Protein AF-A0A355SG54-F1 (afdb_monomer)

Solvent-accessible surface area (backbone atoms only — not comparable to full-atom values): 4962 Å² total; per-residue (Å²): 90,79,48,77,36,74,48,70,67,55,48,52,52,52,49,52,50,33,51,77,68,45,27,48,70,47,80,47,80,5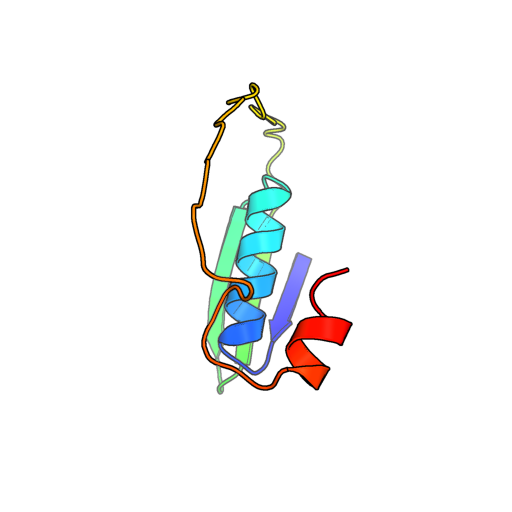4,97,77,29,39,40,34,43,41,44,85,50,96,53,91,71,84,77,75,68,80,73,85,73,83,79,86,80,89,67,68,104,53,86,77,94,72,63,66,68,60,48,63,67,65,73,113

Nearest PDB structures (foldseek):
  3pg9-assembly1_F  TM=8.451E-01  e=1.042E-01  Thermotoga maritima
  1vr6-assembly1_C  TM=7.826E-01  e=8.002E-02  Thermotoga maritima
  4grs-assembly1_B  TM=6.197E-01  e=1.270E-01  Thermotoga maritima MSB8
  1vr6-assembly1_D  TM=6.761E-01  e=2.015E-01  Thermotoga maritima
  8shm-assembly1_A  TM=8.988E-01  e=1.457E+00  synthetic construct

Structure (mmCIF, N/CA/C/O backbone):
data_AF-A0A355SG54-F1
#
_entry.id   AF-A0A355SG54-F1
#
loop_
_atom_site.group_PDB
_atom_site.id
_atom_site.type_symbol
_atom_site.label_atom_id
_atom_site.label_alt_id
_atom_site.label_comp_id
_atom_site.label_asym_id
_atom_site.label_entity_id
_atom_site.label_seq_id
_atom_site.pdbx_PDB_ins_code
_atom_site.Cartn_x
_atom_site.Cartn_y
_atom_site.Cartn_z
_atom_site.occupancy
_atom_site.B_iso_or_equiv
_atom_site.auth_seq_id
_atom_site.auth_comp_id
_atom_site.auth_asym_id
_atom_site.auth_atom_id
_atom_site.pdbx_PDB_model_num
ATOM 1 N N . VAL A 1 1 ? -20.006 2.900 0.124 1.00 85.19 1 VAL A N 1
ATOM 2 C CA . VAL A 1 1 ? -19.712 3.141 -1.312 1.00 85.19 1 VAL A CA 1
ATOM 3 C C . VAL A 1 1 ? -19.147 1.859 -1.885 1.00 85.19 1 VAL A C 1
ATOM 5 O O . VAL A 1 1 ? -18.395 1.206 -1.174 1.00 85.19 1 VAL A O 1
ATOM 8 N N . VAL A 1 2 ? -19.530 1.479 -3.104 1.00 87.50 2 VAL A N 1
ATOM 9 C CA . VAL A 1 2 ? -18.969 0.308 -3.794 1.00 87.50 2 VAL A CA 1
ATOM 10 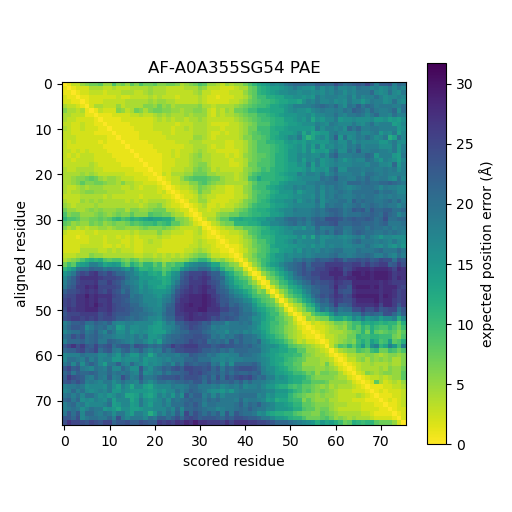C C .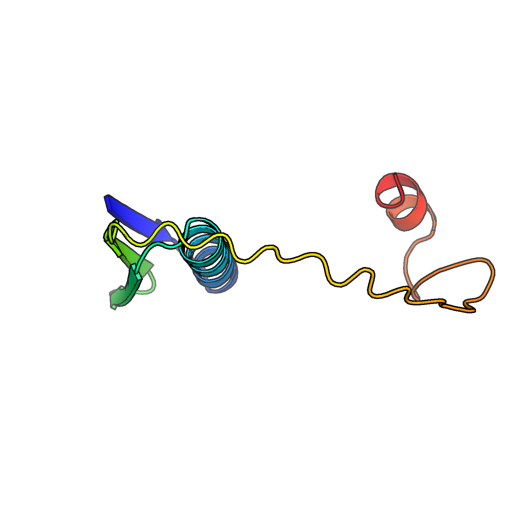 VAL A 1 2 ? -18.211 0.801 -5.021 1.00 87.50 2 VAL A C 1
ATOM 12 O O . VAL A 1 2 ? -18.786 1.513 -5.840 1.00 87.50 2 VAL A O 1
ATOM 15 N N . THR A 1 3 ? -16.937 0.440 -5.121 1.00 88.31 3 THR A N 1
ATOM 16 C CA . THR A 1 3 ? -16.047 0.801 -6.231 1.00 88.31 3 THR A CA 1
ATOM 17 C C . THR A 1 3 ? -15.605 -0.473 -6.934 1.00 88.31 3 THR A C 1
ATOM 19 O O . THR A 1 3 ? -15.278 -1.452 -6.267 1.00 88.31 3 THR A O 1
ATOM 22 N N . ILE A 1 4 ? -15.588 -0.471 -8.265 1.00 90.00 4 ILE A N 1
ATOM 23 C CA . ILE A 1 4 ? -15.188 -1.633 -9.064 1.00 90.00 4 ILE A CA 1
ATOM 24 C C . ILE A 1 4 ? -13.908 -1.285 -9.813 1.00 90.00 4 ILE A C 1
ATOM 26 O O . ILE A 1 4 ? -13.833 -0.222 -10.426 1.00 90.00 4 ILE A O 1
ATOM 30 N N . VAL A 1 5 ? -12.915 -2.168 -9.751 1.00 89.31 5 VAL A N 1
ATOM 31 C CA . VAL A 1 5 ? -11.636 -2.006 -10.452 1.00 89.31 5 VAL A CA 1
ATOM 32 C C . VAL A 1 5 ? -11.239 -3.288 -11.181 1.00 89.31 5 VAL A C 1
ATOM 34 O O . VAL A 1 5 ? -11.664 -4.382 -10.812 1.00 89.31 5 VAL A O 1
ATOM 37 N N . ASP A 1 6 ? -10.439 -3.149 -12.230 1.00 89.06 6 ASP A N 1
ATOM 38 C CA . ASP A 1 6 ? -10.092 -4.195 -13.200 1.00 89.06 6 ASP A CA 1
ATOM 39 C C . ASP A 1 6 ? -8.701 -4.811 -12.993 1.00 89.06 6 ASP A C 1
ATOM 41 O O . ASP A 1 6 ? -8.380 -5.835 -13.596 1.00 89.06 6 ASP A O 1
ATOM 45 N N . ASN A 1 7 ? -7.877 -4.237 -12.115 1.00 88.69 7 ASN A N 1
ATOM 46 C CA . ASN A 1 7 ? -6.539 -4.738 -11.832 1.00 88.69 7 ASN A CA 1
ATOM 47 C C . ASN A 1 7 ? -6.172 -4.692 -10.339 1.00 88.69 7 ASN A C 1
ATOM 49 O O . ASN A 1 7 ? -6.766 -3.991 -9.515 1.00 88.69 7 ASN A O 1
ATOM 53 N N . GLU A 1 8 ? -5.145 -5.466 -9.984 1.00 87.50 8 GLU A N 1
ATOM 54 C CA . GLU A 1 8 ? -4.666 -5.563 -8.601 1.00 87.50 8 GLU A CA 1
ATOM 55 C C . GLU A 1 8 ? -4.040 -4.258 -8.103 1.00 87.50 8 GLU A C 1
ATOM 57 O O . GLU A 1 8 ? -4.200 -3.910 -6.933 1.00 87.50 8 GLU A O 1
ATOM 62 N N . VAL A 1 9 ? -3.402 -3.494 -8.995 1.00 90.12 9 VAL A N 1
ATOM 63 C CA . VAL A 1 9 ? -2.788 -2.203 -8.655 1.00 90.12 9 VAL A CA 1
ATOM 64 C C . VAL A 1 9 ? -3.852 -1.191 -8.228 1.00 90.12 9 VAL A C 1
ATOM 66 O O . VAL A 1 9 ? -3.707 -0.545 -7.190 1.00 90.12 9 VAL A O 1
ATOM 69 N N . ALA A 1 10 ? -4.961 -1.074 -8.966 1.00 87.56 10 ALA A N 1
ATOM 70 C CA . ALA A 1 10 ? -6.048 -0.189 -8.561 1.00 87.56 10 ALA A CA 1
ATOM 71 C C . ALA A 1 10 ? -6.719 -0.677 -7.274 1.00 87.56 10 ALA A C 1
ATOM 73 O O . ALA A 1 10 ? -7.064 0.152 -6.431 1.00 87.56 10 ALA A O 1
ATOM 74 N N . LYS A 1 11 ? -6.840 -1.998 -7.068 1.00 88.56 11 LYS A N 1
ATOM 75 C CA . LYS A 1 11 ? -7.347 -2.556 -5.805 1.00 88.56 11 LYS A CA 1
ATOM 76 C C . LYS A 1 11 ? -6.519 -2.063 -4.622 1.00 88.56 11 LYS A C 1
ATOM 78 O O . LYS A 1 11 ? -7.081 -1.563 -3.650 1.00 88.56 11 LYS A O 1
ATOM 83 N N . GLU A 1 12 ? -5.197 -2.165 -4.704 1.00 89.19 12 GLU A N 1
ATOM 84 C CA . GLU A 1 12 ? -4.314 -1.688 -3.638 1.00 89.19 12 GLU A CA 1
ATOM 85 C C . GLU A 1 12 ? -4.381 -0.174 -3.438 1.00 89.19 12 GLU A C 1
ATOM 87 O O . GLU A 1 12 ? -4.422 0.287 -2.297 1.00 89.19 12 GLU A O 1
ATOM 92 N N . ASN A 1 13 ? -4.449 0.603 -4.520 1.00 90.25 13 ASN A N 1
ATOM 93 C CA . ASN A 1 13 ? -4.552 2.059 -4.429 1.00 90.25 13 ASN A CA 1
ATOM 94 C C . ASN A 1 13 ? -5.846 2.500 -3.729 1.00 90.25 13 ASN A C 1
ATOM 96 O O . ASN A 1 13 ? -5.814 3.368 -2.854 1.00 90.25 13 ASN A O 1
ATOM 100 N N . VAL A 1 14 ? -6.978 1.875 -4.063 1.00 88.94 14 VAL A N 1
ATOM 101 C CA . VAL A 1 14 ? -8.277 2.181 -3.443 1.00 88.94 14 VAL A CA 1
ATOM 102 C C . VAL A 1 14 ? -8.312 1.736 -1.977 1.00 88.94 14 VAL A C 1
ATOM 104 O O . VAL A 1 14 ? -8.859 2.451 -1.138 1.00 88.94 14 VAL A O 1
ATOM 107 N N . LEU A 1 15 ? -7.692 0.602 -1.638 1.00 87.44 15 LEU A N 1
ATOM 108 C CA . LEU A 1 15 ? -7.555 0.155 -0.247 1.00 87.44 15 LEU A CA 1
ATOM 109 C C . LEU A 1 15 ? -6.723 1.129 0.594 1.00 87.44 15 LEU A C 1
ATOM 111 O O . LEU A 1 15 ? -7.154 1.511 1.682 1.00 87.44 15 LEU A O 1
ATOM 115 N N . LYS A 1 16 ? -5.571 1.577 0.077 1.00 88.31 16 LYS A N 1
ATOM 116 C CA . LYS A 1 16 ? -4.716 2.575 0.744 1.00 88.31 16 LYS A CA 1
ATOM 117 C C . LYS A 1 16 ? -5.460 3.889 0.974 1.00 88.31 16 LYS A C 1
ATOM 119 O O . LYS A 1 16 ? -5.357 4.459 2.056 1.00 88.31 16 LYS A O 1
ATOM 124 N N . LEU A 1 17 ? -6.250 4.340 -0.005 1.00 87.19 17 LEU A N 1
ATOM 125 C CA . LEU A 1 17 ? -7.111 5.516 0.145 1.00 87.19 17 LEU A CA 1
ATOM 126 C C . LEU A 1 17 ? -8.172 5.308 1.235 1.00 87.19 17 LEU A C 1
ATOM 128 O O . LEU A 1 17 ? -8.364 6.167 2.088 1.00 87.19 17 LEU A O 1
ATOM 132 N N . ALA A 1 18 ? -8.858 4.164 1.243 1.00 86.12 18 ALA A N 1
ATOM 133 C CA . ALA A 1 18 ? -9.860 3.882 2.268 1.00 86.12 18 ALA A CA 1
ATOM 134 C C . ALA A 1 18 ? -9.244 3.870 3.680 1.00 86.12 18 ALA A C 1
ATOM 136 O O . ALA A 1 18 ? -9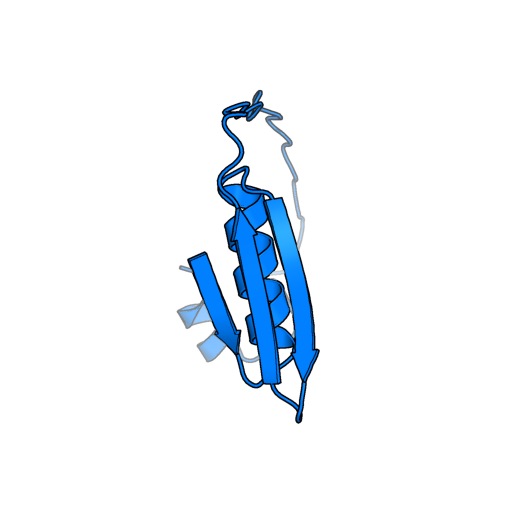.837 4.426 4.605 1.00 86.12 18 ALA A O 1
ATOM 137 N N . GLN A 1 19 ? -8.044 3.298 3.828 1.00 84.81 19 GLN A N 1
ATOM 138 C CA . GLN A 1 19 ? -7.286 3.291 5.081 1.00 84.81 19 GLN A CA 1
ATOM 139 C C . GLN A 1 19 ? -6.843 4.695 5.509 1.00 84.81 19 GLN A C 1
ATOM 141 O O . GLN A 1 19 ? -7.037 5.049 6.671 1.00 84.81 19 GLN A O 1
ATOM 146 N N . SER A 1 20 ? -6.310 5.516 4.595 1.00 80.88 20 SER A N 1
ATOM 147 C CA . SER A 1 20 ? -5.891 6.892 4.912 1.00 80.88 20 SER A CA 1
ATOM 148 C C . SER A 1 20 ? -7.067 7.791 5.300 1.00 80.88 20 SER A C 1
ATOM 150 O O . SER A 1 20 ? -6.909 8.726 6.079 1.00 80.88 20 SER A O 1
ATOM 152 N N . MET A 1 21 ? -8.269 7.475 4.814 1.00 81.06 21 MET A N 1
ATOM 153 C CA . MET A 1 21 ? -9.517 8.130 5.208 1.00 81.06 21 MET A CA 1
ATOM 154 C C . MET A 1 21 ? -10.137 7.549 6.494 1.00 81.06 21 MET A C 1
ATOM 156 O O . MET A 1 21 ? -11.249 7.939 6.857 1.00 81.06 21 MET A O 1
ATOM 160 N N . GLY A 1 22 ? -9.481 6.591 7.163 1.00 78.00 22 GLY A N 1
ATOM 161 C CA . GLY A 1 22 ? -9.992 5.938 8.376 1.00 78.00 22 GLY A CA 1
ATOM 162 C C . GLY A 1 22 ? -11.256 5.098 8.149 1.00 78.00 22 GLY A C 1
ATOM 163 O O . GLY A 1 22 ? -12.028 4.849 9.077 1.00 78.00 22 GLY A O 1
ATOM 164 N N . CYS A 1 23 ? -11.519 4.687 6.909 1.00 82.75 23 CYS A N 1
ATOM 165 C CA . CYS A 1 23 ? -12.701 3.918 6.540 1.00 82.75 23 CYS A CA 1
ATOM 166 C C . CYS A 1 23 ? -12.400 2.414 6.538 1.00 82.75 23 CYS A C 1
ATOM 168 O O . CYS A 1 23 ? -11.309 1.974 6.177 1.00 82.75 23 CYS A O 1
ATOM 170 N N . LYS A 1 24 ? -13.399 1.596 6.888 1.00 83.25 24 LYS A N 1
ATOM 171 C CA . LYS A 1 24 ? -13.304 0.143 6.706 1.00 83.25 24 LYS A CA 1
ATOM 172 C C . LYS A 1 24 ? -13.561 -0.181 5.240 1.00 83.25 24 LYS A C 1
ATOM 174 O O . LYS A 1 24 ? -14.492 0.363 4.649 1.00 83.25 24 LYS A O 1
ATOM 179 N N . SER A 1 25 ? -12.756 -1.060 4.660 1.00 85.69 25 SER A N 1
ATOM 180 C CA . SER A 1 25 ? -12.930 -1.537 3.289 1.00 85.69 25 SER A CA 1
ATOM 181 C C . SER A 1 25 ? -12.936 -3.060 3.261 1.00 85.69 25 SER A C 1
ATOM 183 O O . SER A 1 25 ? -12.190 -3.695 4.001 1.00 85.69 25 SER A O 1
ATOM 185 N N . ASP A 1 26 ? -13.807 -3.623 2.431 1.00 87.00 26 ASP A N 1
ATOM 186 C CA . ASP A 1 26 ? -13.927 -5.057 2.173 1.00 87.00 26 ASP A CA 1
ATOM 187 C C . ASP A 1 26 ? -13.807 -5.313 0.667 1.00 87.00 26 ASP A C 1
ATOM 189 O O . ASP A 1 26 ? -14.255 -4.480 -0.127 1.00 87.00 26 ASP A O 1
ATOM 193 N N . VAL A 1 27 ? -13.179 -6.420 0.263 1.00 86.38 27 VAL A N 1
ATOM 194 C CA . VAL A 1 27 ? -12.899 -6.714 -1.152 1.00 86.38 27 VAL A CA 1
ATOM 195 C C . VAL A 1 27 ? -13.458 -8.072 -1.546 1.00 86.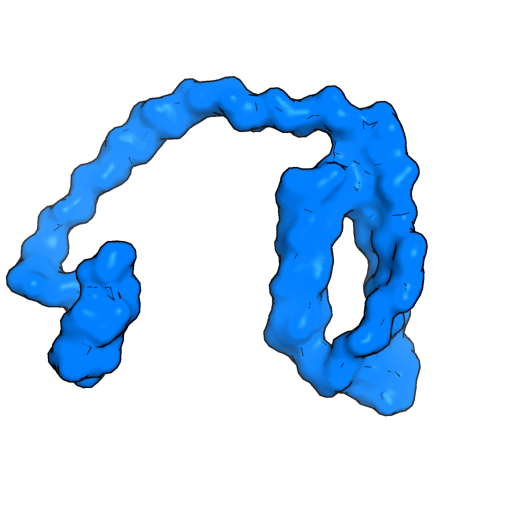38 27 VAL A C 1
ATOM 197 O O . VAL A 1 27 ? -13.023 -9.102 -1.040 1.00 86.38 27 VAL A O 1
ATOM 200 N N . GLY A 1 28 ? -14.346 -8.073 -2.536 1.00 85.81 28 GLY A N 1
ATOM 201 C CA . GLY A 1 28 ? -14.792 -9.268 -3.245 1.00 85.81 28 GLY A CA 1
ATOM 202 C C . GLY A 1 28 ? -14.182 -9.336 -4.644 1.00 85.81 28 GLY A C 1
ATOM 203 O O . GLY A 1 28 ? -14.137 -8.334 -5.353 1.00 85.81 28 GLY A O 1
ATOM 204 N N . LYS A 1 29 ? -13.731 -10.517 -5.075 1.00 84.06 29 LYS A N 1
ATOM 205 C CA . LYS A 1 29 ? -13.301 -10.761 -6.462 1.00 84.06 29 LYS A CA 1
ATOM 206 C C . LYS A 1 29 ? -14.391 -11.537 -7.194 1.00 84.06 29 LYS A C 1
ATOM 208 O O . LYS A 1 29 ? -14.800 -12.596 -6.721 1.00 84.06 29 LYS A O 1
ATOM 213 N N . LYS A 1 30 ? -14.850 -11.031 -8.339 1.00 81.94 30 LYS A N 1
ATOM 214 C CA . LYS A 1 30 ? -15.847 -11.706 -9.181 1.00 81.94 30 LYS A CA 1
ATOM 215 C C . LYS A 1 30 ? -15.569 -11.413 -10.653 1.00 81.94 30 LYS A C 1
ATOM 217 O O . LYS A 1 30 ? -15.362 -10.259 -11.002 1.00 81.94 30 LYS A O 1
ATOM 222 N N . ASP A 1 31 ? -15.511 -12.457 -11.483 1.00 75.50 31 ASP A N 1
A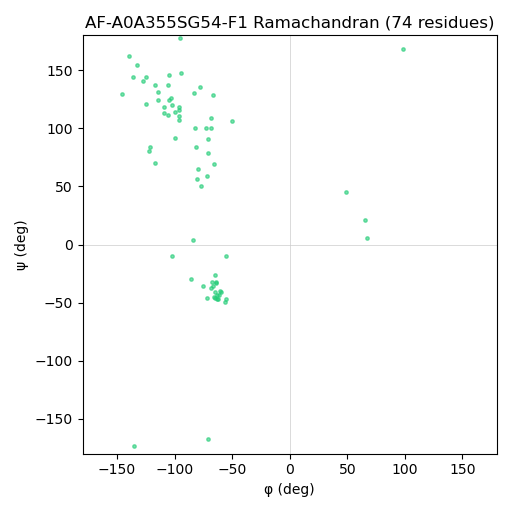TOM 223 C CA . ASP A 1 31 ? -15.307 -12.359 -12.941 1.00 75.50 31 ASP A CA 1
ATOM 224 C C . ASP A 1 31 ? -14.132 -11.453 -13.355 1.00 75.50 31 ASP A C 1
ATOM 226 O O . ASP A 1 31 ? -14.236 -10.622 -14.251 1.00 75.50 31 ASP A O 1
ATOM 230 N N . ASN A 1 32 ? -12.992 -11.606 -12.673 1.00 79.88 32 ASN A N 1
ATOM 231 C CA . ASN A 1 32 ? -11.774 -10.815 -12.894 1.00 79.88 32 ASN A CA 1
ATOM 232 C C . ASN A 1 32 ? -11.861 -9.319 -12.521 1.00 79.88 32 ASN A C 1
ATOM 234 O O . ASN A 1 32 ? -10.890 -8.593 -12.713 1.00 79.88 32 ASN A O 1
ATOM 238 N N . LEU A 1 33 ? -12.970 -8.882 -11.923 1.00 83.88 33 LEU A N 1
ATOM 239 C CA . LEU A 1 33 ? -13.164 -7.545 -11.366 1.00 83.88 33 LEU A CA 1
ATOM 240 C C . LEU A 1 33 ? -13.092 -7.590 -9.832 1.00 83.88 33 LEU A C 1
ATOM 242 O O . LEU A 1 33 ? -13.513 -8.556 -9.183 1.00 83.88 33 LEU A O 1
ATOM 246 N N . PHE A 1 34 ? -12.562 -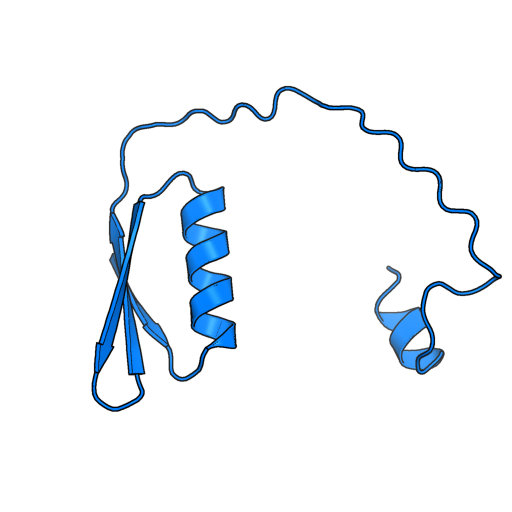6.525 -9.239 1.00 86.75 34 PHE A N 1
ATOM 247 C CA . PHE A 1 34 ? -12.494 -6.333 -7.794 1.00 86.75 34 PHE A CA 1
ATOM 248 C C . PHE A 1 34 ? -13.579 -5.357 -7.353 1.00 86.75 34 PHE A C 1
ATOM 250 O O . PHE A 1 34 ? -13.592 -4.198 -7.760 1.00 86.75 34 PHE A O 1
ATOM 257 N N . TYR A 1 35 ? -14.464 -5.825 -6.484 1.00 89.19 35 TYR A N 1
ATOM 258 C CA . TYR A 1 35 ? -15.535 -5.061 -5.865 1.00 89.19 35 TYR A CA 1
ATOM 259 C C . TYR A 1 35 ? -15.092 -4.647 -4.470 1.00 89.19 35 TYR A C 1
ATOM 261 O O . TYR A 1 35 ? -14.908 -5.489 -3.595 1.00 89.19 35 TYR A O 1
ATOM 269 N N . ILE A 1 36 ? -14.925 -3.349 -4.258 1.00 89.00 36 ILE A N 1
ATOM 270 C CA . ILE A 1 36 ? -14.432 -2.786 -3.006 1.00 89.00 36 ILE A CA 1
ATOM 271 C C . ILE A 1 36 ? -15.586 -2.067 -2.321 1.00 89.00 36 ILE A C 1
ATOM 273 O O . ILE A 1 36 ? -16.071 -1.043 -2.805 1.00 89.00 36 ILE A O 1
ATOM 277 N N . THR A 1 37 ? -16.022 -2.593 -1.182 1.00 88.62 37 THR A N 1
ATOM 278 C CA . THR A 1 37 ? -17.074 -1.995 -0.360 1.00 88.62 37 THR A CA 1
ATOM 279 C C . THR A 1 37 ? -16.434 -1.168 0.743 1.00 88.62 37 THR A C 1
ATOM 281 O O . THR A 1 37 ? -15.884 -1.700 1.702 1.00 88.62 37 THR A O 1
ATOM 284 N N . ILE A 1 38 ? -16.516 0.154 0.620 1.00 89.00 38 ILE A N 1
ATOM 285 C CA . ILE A 1 38 ? -15.999 1.102 1.608 1.00 89.00 38 ILE A CA 1
ATOM 286 C C . ILE A 1 38 ? -17.142 1.532 2.525 1.00 89.00 38 ILE A C 1
ATOM 288 O O . ILE A 1 38 ? -18.125 2.148 2.087 1.00 89.00 38 ILE A O 1
ATOM 292 N N . THR A 1 39 ? -16.985 1.234 3.810 1.00 85.50 39 THR A N 1
ATOM 293 C CA . THR A 1 39 ? -17.897 1.606 4.889 1.00 85.50 39 THR A CA 1
ATOM 294 C C . THR A 1 39 ? -17.239 2.668 5.762 1.00 85.50 39 THR A C 1
ATOM 296 O O . THR A 1 39 ? -16.200 2.441 6.389 1.00 85.50 39 THR A O 1
ATOM 299 N N . LYS A 1 40 ? -17.861 3.849 5.819 1.00 77.75 40 LYS A N 1
ATOM 300 C CA . LYS A 1 40 ? -17.403 4.954 6.662 1.00 77.75 40 LYS A CA 1
ATOM 301 C C . LYS A 1 40 ? -17.716 4.624 8.122 1.00 77.75 40 LYS A C 1
ATOM 303 O O . LYS A 1 40 ? -18.850 4.761 8.565 1.00 77.75 40 LYS A O 1
ATOM 308 N N . SER A 1 41 ? -16.712 4.160 8.855 1.00 64.12 41 SER A N 1
ATOM 309 C CA . SER A 1 41 ? -16.778 4.016 10.309 1.00 64.12 41 SER A CA 1
ATOM 310 C C . SER A 1 41 ? -16.455 5.376 10.928 1.00 64.12 41 SER A C 1
ATOM 312 O O . SER A 1 41 ? -15.463 5.990 10.545 1.00 64.12 41 SER A O 1
ATOM 314 N N . GLN A 1 42 ? -17.270 5.877 11.860 1.00 57.09 42 GLN A N 1
ATOM 315 C CA . GLN A 1 42 ? -17.012 7.129 12.591 1.00 57.09 42 GLN A CA 1
ATOM 316 C C . GLN A 1 42 ? -15.868 6.974 13.610 1.00 57.09 42 GLN A C 1
ATOM 318 O O . GLN A 1 42 ? -16.050 7.180 14.806 1.00 57.09 42 GLN A O 1
ATOM 323 N N . VAL A 1 43 ? -14.669 6.611 13.166 1.00 54.41 43 VAL A N 1
ATOM 324 C CA . VAL A 1 43 ? -13.482 6.700 14.020 1.00 54.41 43 VAL A CA 1
ATOM 325 C C . VAL A 1 43 ? -12.484 7.596 13.317 1.00 54.41 43 VAL A C 1
ATOM 327 O O . VAL A 1 43 ? -11.555 7.152 12.654 1.00 54.41 43 VAL A O 1
ATOM 330 N N . ILE A 1 44 ? -12.723 8.899 13.460 1.00 55.66 44 ILE A N 1
ATOM 331 C CA . ILE A 1 44 ? -11.699 9.910 13.236 1.00 55.66 44 ILE A CA 1
ATOM 332 C C . ILE A 1 44 ? -10.723 9.762 14.405 1.00 55.66 44 ILE A C 1
ATOM 334 O O . ILE A 1 44 ? -10.919 10.338 15.471 1.00 55.66 44 ILE A O 1
ATOM 338 N N . LYS A 1 45 ? -9.695 8.940 14.223 1.00 50.19 45 LYS A N 1
ATOM 339 C CA . LYS A 1 45 ? -8.441 9.084 14.959 1.00 50.19 45 LYS A CA 1
ATOM 340 C C . LYS A 1 45 ? -7.341 9.262 13.932 1.00 50.19 45 LYS A C 1
ATOM 342 O O . LYS A 1 45 ? -6.683 8.313 13.525 1.00 50.19 45 LYS A O 1
ATOM 347 N N . ASN A 1 46 ? -7.193 10.509 13.496 1.00 52.34 46 ASN A N 1
ATOM 348 C CA . ASN A 1 46 ? -5.921 10.984 12.980 1.00 52.34 46 ASN A CA 1
ATOM 349 C C . ASN A 1 46 ? -4.974 11.098 14.175 1.00 52.34 46 ASN A C 1
ATOM 351 O O . ASN A 1 46 ? -4.735 12.194 14.669 1.00 52.34 46 ASN A O 1
ATOM 355 N N . ASP A 1 47 ? -4.428 9.972 14.627 1.00 47.75 47 ASP A N 1
ATOM 356 C CA . ASP A 1 47 ? -3.152 10.001 15.335 1.00 47.75 47 ASP A CA 1
ATOM 357 C C . ASP A 1 47 ? -2.0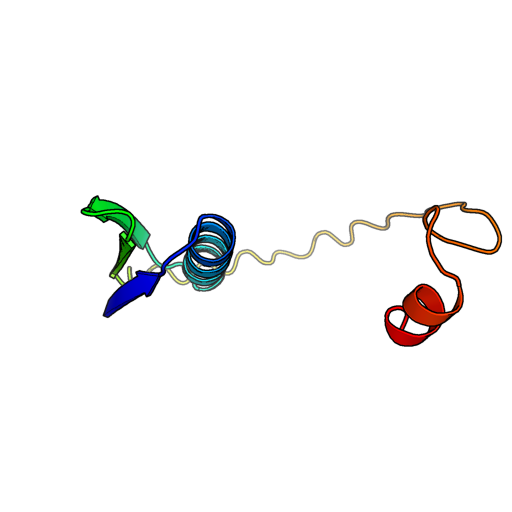47 10.101 14.277 1.00 47.75 47 ASP A C 1
ATOM 359 O O . ASP A 1 47 ? -1.216 9.219 14.104 1.00 47.75 47 ASP A O 1
ATOM 363 N N . ALA A 1 48 ? -2.037 11.226 13.557 1.00 51.62 48 ALA A N 1
ATOM 364 C CA . ALA A 1 48 ? -0.802 11.778 13.023 1.00 51.62 48 ALA A CA 1
ATOM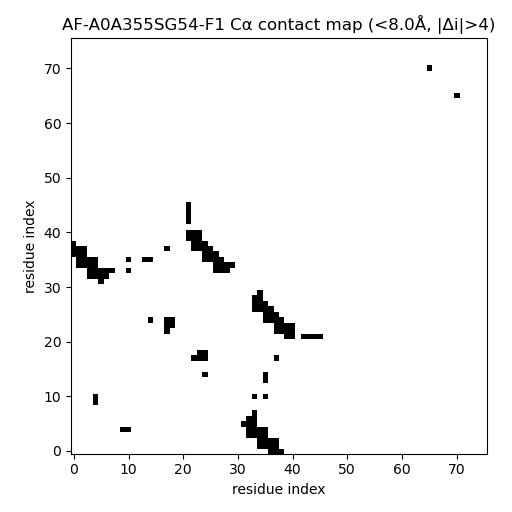 365 C C . ALA A 1 48 ? -0.118 12.531 14.175 1.00 51.62 48 ALA A C 1
ATOM 367 O O . ALA A 1 48 ? 0.103 13.740 14.115 1.00 51.62 48 ALA A O 1
ATOM 368 N N . ALA A 1 49 ? 0.128 11.826 15.283 1.00 46.91 49 ALA A N 1
ATOM 369 C CA . ALA A 1 49 ? 1.012 12.316 16.321 1.00 46.91 49 ALA A CA 1
ATOM 370 C C . ALA A 1 49 ? 2.408 12.288 15.702 1.00 46.91 49 ALA A C 1
ATOM 372 O O . ALA A 1 49 ? 2.924 11.224 15.375 1.00 46.91 49 ALA A O 1
ATOM 373 N N . GLY A 1 50 ? 2.933 13.481 15.431 1.00 53.81 50 GLY A N 1
ATOM 374 C CA . GLY A 1 50 ? 4.151 13.691 14.669 1.00 53.81 50 GLY A CA 1
ATOM 375 C C . GLY A 1 50 ? 5.307 12.834 15.161 1.00 53.81 50 GLY A C 1
ATOM 376 O O . GLY A 1 50 ? 5.937 13.140 16.169 1.00 53.81 50 GLY A O 1
ATOM 377 N N . GLU A 1 51 ? 5.645 11.811 14.390 1.00 56.91 51 GLU A N 1
ATOM 378 C CA . GLU A 1 51 ? 7.007 11.319 14.375 1.00 56.91 51 GLU A CA 1
ATOM 379 C C . GLU A 1 51 ? 7.779 12.232 13.428 1.00 56.91 51 GLU A C 1
ATOM 381 O O . GLU A 1 51 ? 7.708 12.102 12.206 1.00 56.91 51 GLU A O 1
ATOM 386 N N . ASN A 1 52 ? 8.521 13.184 13.999 1.00 58.72 52 ASN A N 1
ATOM 387 C CA . ASN A 1 52 ? 9.641 13.821 13.311 1.00 58.72 52 ASN A CA 1
ATOM 388 C C . ASN A 1 52 ? 10.722 12.752 13.079 1.00 58.72 52 ASN A C 1
ATOM 390 O O . ASN A 1 52 ? 11.765 12.749 13.732 1.00 58.72 52 ASN A O 1
ATOM 394 N N . ASN A 1 53 ? 10.444 11.798 12.193 1.00 65.31 53 ASN A N 1
ATOM 395 C CA . ASN A 1 53 ? 11.355 10.724 11.850 1.00 65.31 53 ASN A CA 1
ATOM 396 C C . ASN A 1 53 ? 12.346 11.277 10.820 1.00 65.31 53 ASN A C 1
ATOM 398 O O . ASN A 1 53 ? 12.122 11.213 9.611 1.00 65.31 53 ASN A O 1
ATOM 402 N N . LEU A 1 54 ? 13.400 11.934 11.314 1.00 78.88 54 LEU A N 1
ATOM 403 C CA . LEU A 1 54 ? 14.464 12.471 10.471 1.00 78.88 54 LEU A CA 1
ATOM 404 C C . LEU A 1 54 ? 15.243 11.305 9.856 1.00 78.88 54 LEU A C 1
ATOM 406 O O . LEU A 1 54 ? 16.112 10.713 10.492 1.00 78.88 54 LEU A O 1
ATOM 410 N N . VAL A 1 55 ? 14.937 10.998 8.600 1.00 78.94 55 VAL A N 1
ATOM 411 C CA . VAL A 1 55 ? 15.665 10.008 7.807 1.00 78.94 55 VAL A CA 1
ATOM 412 C C . VAL A 1 55 ? 16.698 10.741 6.955 1.00 78.94 55 VAL A C 1
ATOM 414 O O . VAL A 1 55 ? 16.346 11.469 6.029 1.00 78.94 55 VAL A O 1
ATOM 417 N N . ILE A 1 56 ? 17.983 10.559 7.269 1.00 80.88 56 ILE A N 1
ATOM 418 C CA . ILE A 1 56 ? 19.095 11.085 6.467 1.00 80.88 56 ILE A CA 1
ATOM 419 C C . ILE A 1 56 ? 19.579 9.972 5.539 1.00 80.88 56 ILE A C 1
ATOM 421 O O . ILE A 1 56 ? 20.086 8.950 5.997 1.00 80.88 56 ILE A O 1
ATOM 425 N N . ILE A 1 57 ? 19.437 10.183 4.231 1.00 78.50 57 ILE A N 1
ATOM 426 C CA . ILE A 1 57 ? 19.960 9.291 3.193 1.00 78.50 57 ILE A CA 1
ATOM 427 C C . ILE A 1 57 ? 21.196 9.946 2.580 1.00 78.50 57 ILE A C 1
ATOM 429 O O . ILE A 1 57 ? 21.119 11.060 2.069 1.00 78.50 57 ILE A O 1
ATOM 433 N N . VAL A 1 58 ? 22.324 9.235 2.592 1.00 77.75 58 VAL A N 1
ATOM 434 C CA . VAL A 1 58 ? 23.519 9.605 1.823 1.00 77.75 58 VAL A CA 1
ATOM 435 C C . VAL A 1 58 ? 23.535 8.749 0.557 1.00 77.75 58 VAL A C 1
ATOM 437 O O . VAL A 1 58 ? 24.012 7.617 0.570 1.00 77.75 58 VAL A O 1
ATOM 440 N N . ALA A 1 59 ? 22.940 9.271 -0.515 1.00 74.19 59 ALA A N 1
ATOM 441 C CA . ALA A 1 59 ? 22.993 8.681 -1.853 1.00 74.19 59 ALA A CA 1
ATOM 442 C C . ALA A 1 59 ? 24.125 9.320 -2.684 1.00 74.19 59 ALA A C 1
ATOM 444 O O . ALA A 1 59 ? 24.813 10.227 -2.210 1.00 74.19 59 ALA A O 1
ATOM 445 N N . SER A 1 60 ? 24.331 8.849 -3.920 1.00 78.81 60 SER A N 1
ATOM 446 C CA . SER A 1 60 ? 25.156 9.575 -4.893 1.00 78.81 60 SER A CA 1
ATOM 447 C C . SER A 1 60 ? 24.428 10.846 -5.363 1.00 78.81 60 SER A C 1
ATOM 449 O O . SER A 1 60 ? 23.405 11.243 -4.807 1.00 78.81 60 SER A O 1
ATOM 451 N N . ASP A 1 61 ? 24.918 11.477 -6.426 1.00 78.88 61 ASP A N 1
ATOM 452 C CA . ASP A 1 61 ? 24.218 12.547 -7.149 1.00 78.88 61 ASP A CA 1
ATOM 453 C C . ASP A 1 61 ? 22.804 12.161 -7.641 1.00 78.88 61 ASP A C 1
ATOM 455 O O . ASP A 1 61 ? 22.056 13.027 -8.092 1.00 78.88 61 ASP A O 1
ATOM 459 N N . LYS A 1 62 ? 22.430 10.875 -7.558 1.00 80.19 62 LYS A N 1
ATOM 460 C CA . LYS A 1 62 ? 21.153 10.322 -8.014 1.00 80.19 62 LYS A CA 1
ATOM 461 C C . LYS A 1 62 ? 20.576 9.358 -6.980 1.00 80.19 62 LYS A C 1
ATOM 463 O O . LYS A 1 62 ? 21.294 8.587 -6.345 1.00 80.19 62 LYS A O 1
ATOM 468 N N . LEU A 1 63 ? 19.249 9.361 -6.855 1.00 82.12 63 LEU A N 1
ATOM 469 C CA . LEU A 1 63 ? 18.508 8.383 -6.060 1.00 82.12 63 LEU A CA 1
ATOM 470 C C . LEU A 1 63 ? 17.805 7.401 -7.008 1.00 82.12 63 LEU A C 1
ATOM 472 O O . LEU A 1 63 ? 16.872 7.771 -7.716 1.00 82.12 63 LEU A O 1
ATOM 476 N N . GLY A 1 64 ? 18.272 6.148 -7.011 1.00 78.38 64 GLY A N 1
ATOM 477 C CA . GLY A 1 64 ? 17.788 5.073 -7.887 1.00 78.38 64 GLY A CA 1
ATOM 478 C C . GLY A 1 64 ? 18.661 4.833 -9.129 1.00 78.38 64 GLY A C 1
ATOM 479 O O . GLY A 1 64 ? 19.557 5.609 -9.444 1.00 78.38 64 GLY A O 1
ATOM 480 N N . THR A 1 65 ? 18.412 3.726 -9.834 1.00 78.00 65 THR A N 1
ATOM 481 C CA . THR A 1 65 ? 19.161 3.298 -11.034 1.00 78.00 65 THR A CA 1
ATOM 482 C C . THR A 1 65 ? 18.238 3.271 -12.255 1.00 78.00 65 THR A C 1
ATOM 484 O O . THR A 1 65 ? 17.842 2.203 -12.721 1.00 78.00 65 THR A O 1
ATOM 487 N N . GLY A 1 66 ? 17.825 4.451 -12.721 1.00 83.31 66 GLY A N 1
ATOM 488 C CA . GLY A 1 66 ? 16.845 4.621 -13.799 1.00 83.31 66 GLY A CA 1
ATOM 489 C C . GLY A 1 66 ? 17.249 5.682 -14.824 1.00 83.31 66 GLY A C 1
ATOM 490 O O . GLY A 1 66 ? 18.358 6.204 -14.782 1.00 83.31 66 GLY A O 1
ATOM 491 N N . ASP A 1 67 ? 16.343 5.985 -15.755 1.00 87.38 67 ASP A N 1
ATOM 492 C CA . ASP A 1 67 ? 16.545 7.027 -16.768 1.00 87.38 67 ASP A CA 1
ATOM 493 C C . ASP A 1 67 ? 16.594 8.430 -16.138 1.00 87.38 67 ASP A C 1
ATOM 495 O O . ASP A 1 67 ? 15.686 8.835 -15.406 1.00 87.38 67 ASP A O 1
ATOM 499 N N . ASP A 1 68 ? 17.640 9.189 -16.470 1.00 85.75 68 ASP A N 1
ATOM 500 C CA . ASP A 1 68 ? 17.901 10.516 -15.902 1.00 85.75 68 ASP A CA 1
ATOM 501 C C . ASP A 1 68 ? 16.823 11.550 -16.253 1.00 85.75 68 ASP A C 1
ATOM 503 O O . ASP A 1 68 ? 16.528 12.438 -15.447 1.00 85.75 68 ASP A O 1
ATOM 507 N N . LYS A 1 69 ? 16.213 11.462 -17.443 1.00 88.38 69 LYS A N 1
ATOM 508 C CA . LYS A 1 69 ? 15.173 12.413 -17.862 1.00 88.38 69 LYS A CA 1
ATOM 509 C C . LYS A 1 69 ? 13.891 12.171 -17.082 1.00 88.38 69 LYS A C 1
ATOM 511 O O . LYS A 1 69 ? 13.306 13.123 -16.571 1.00 88.38 69 LYS A O 1
ATOM 516 N N . LEU A 1 70 ? 13.472 10.914 -16.961 1.00 85.38 70 LEU A N 1
ATOM 517 C CA . LEU A 1 70 ? 12.322 10.538 -16.139 1.00 85.38 70 LEU A CA 1
ATOM 518 C C . LEU A 1 70 ? 12.563 10.889 -14.669 1.00 85.38 70 LEU A C 1
ATOM 520 O O . LEU A 1 70 ? 11.686 11.482 -14.045 1.00 85.38 70 LEU A O 1
ATOM 524 N N . GLY A 1 71 ? 13.761 10.609 -14.147 1.00 84.56 71 GLY A N 1
ATOM 525 C CA . GLY A 1 71 ? 14.161 11.012 -12.797 1.00 84.56 71 GLY A CA 1
ATOM 526 C C . GLY A 1 71 ? 14.018 12.519 -12.576 1.00 84.56 71 GLY A C 1
ATOM 527 O O . GLY A 1 71 ? 13.382 12.936 -11.612 1.00 84.56 71 GLY A O 1
ATOM 528 N N . SER A 1 72 ? 14.502 13.332 -13.519 1.00 85.62 72 SER A N 1
ATOM 529 C CA . SER A 1 72 ? 14.409 14.799 -13.457 1.00 85.62 72 SER A CA 1
ATOM 530 C C . SER A 1 72 ? 12.968 15.327 -13.503 1.00 85.62 72 SER A C 1
ATOM 532 O O . SER A 1 72 ? 12.675 16.359 -12.910 1.00 85.62 72 SER A O 1
ATOM 534 N N . ILE A 1 73 ? 12.059 14.642 -14.207 1.00 86.25 73 ILE A N 1
ATOM 535 C CA . ILE A 1 73 ? 10.636 15.020 -14.269 1.00 86.25 73 ILE A CA 1
ATOM 536 C C . ILE A 1 73 ? 9.908 14.655 -12.965 1.00 86.25 73 ILE A C 1
ATOM 538 O O . ILE A 1 73 ? 9.009 15.383 -12.544 1.00 86.25 73 ILE A O 1
ATOM 542 N N . LEU A 1 74 ? 10.274 13.530 -12.342 1.00 83.81 74 LEU A N 1
ATOM 543 C CA . LEU A 1 74 ? 9.608 12.992 -11.152 1.00 83.81 74 LEU A CA 1
ATOM 544 C C . LEU A 1 74 ? 10.135 13.580 -9.833 1.00 83.81 74 LEU A C 1
ATOM 546 O O . LEU A 1 74 ? 9.365 13.677 -8.882 1.00 83.81 74 LEU A O 1
ATOM 550 N N . MET A 1 75 ? 11.412 13.977 -9.766 1.00 82.06 75 MET A N 1
ATOM 551 C CA . MET A 1 75 ? 12.041 14.618 -8.597 1.00 82.06 75 MET A CA 1
ATOM 552 C C . MET A 1 75 ? 11.670 16.105 -8.458 1.00 82.06 75 MET A C 1
ATOM 554 O O . MET A 1 75 ? 12.542 16.963 -8.320 1.00 82.06 75 MET A O 1
ATOM 558 N N . LYS A 1 76 ? 10.375 16.417 -8.511 1.00 58.69 76 LYS A N 1
ATOM 559 C CA . LYS A 1 76 ? 9.868 17.769 -8.263 1.00 58.69 76 LYS A CA 1
ATOM 560 C C . LYS A 1 76 ? 9.408 17.948 -6.821 1.00 58.69 76 LYS A C 1
ATOM 562 O O . LYS A 1 76 ? 8.775 17.009 -6.290 1.00 58.69 76 LYS A O 1
#

Sequence (76 aa):
VVTIVDNEVAKENVLKLAQSMGCKSDVGKKDNLFYITITKSQVIKNDAAGENNLVIIVASDKLGTGDDKLGSILMK

pLDDT: mean 79.05, std 12.13, range [46.91, 90.25]

Secondary structure (DSSP, 8-state):
-EEEESSHHHHHHHHHHHHHTT-EEEEEEETTEEEEEEE--S------------------SSSSSS-HHHHHHH--

Mean predicted aligned error: 12.74 Å

Foldseek 3Di:
DKDKDQDPVVVVVVVVVLVVQVWDWDWDDDPSMIIIDTHRDPDPDPPPVDDPPDDDDDDDVDDDDDDPVVRVVPVD

Radius of gyration: 18.26 Å; Cα contacts (8 Å, |Δi|>4): 70; chains: 1; bounding box: 45×30×34 Å